Protein AF-A0A7X4CE16-F1 (afdb_monomer)

Sequence (111 aa):
MNQFQDYTKAFSNMAMNDTYQKTAANMEKAVSIALNAASEVVDINDRWAKDTLARAKGVAEERPSPENMVRTMQDYASSSWEASAQYLASYTEVARKAQMDAVELAIGTAK

Secondary structure (DSSP, 8-state):
--HHHHHHHHHHHHHT-HHHHHHHHHHHHHHHHHHHHHHHHHHHHHHHHHHHHHHHHHHHHS---HHHHHHHHHHHHHHHHHHHHHHHHHHHHHHHHHHHHHHHHHHHHT-

pLDDT: mean 86.52, std 9.12, range [54.34, 97.88]

Radius of gyration: 26.69 Å; Cα contacts (8 Å, |Δi|>4): 32; c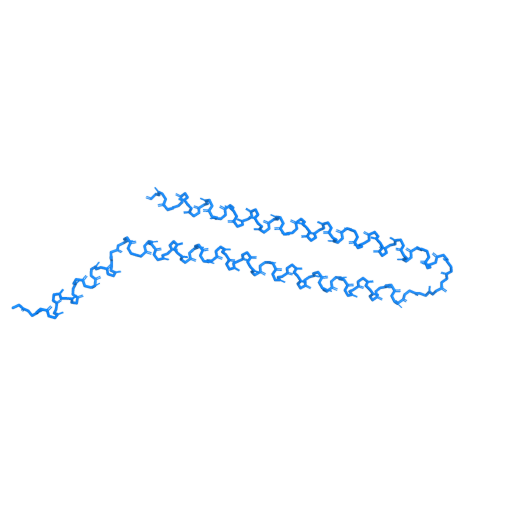hains: 1; bounding box: 48×22×88 Å

Structure (mmCIF, N/CA/C/O backbone):
data_AF-A0A7X4CE16-F1
#
_entry.id   AF-A0A7X4CE16-F1
#
loop_
_atom_site.group_PDB
_atom_site.id
_atom_site.type_symbol
_atom_site.label_atom_id
_atom_site.label_alt_id
_atom_site.label_comp_id
_atom_site.label_asym_id
_atom_site.label_entity_id
_atom_site.label_seq_id
_atom_site.pdbx_PDB_ins_code
_atom_site.Cartn_x
_atom_site.Cartn_y
_atom_site.Cartn_z
_atom_site.occupancy
_atom_site.B_iso_or_equiv
_atom_site.auth_seq_id
_atom_site.auth_comp_id
_atom_site.auth_asym_id
_atom_site.auth_atom_id
_atom_site.pdbx_PDB_model_num
ATOM 1 N N . MET A 1 1 ? 17.996 -12.475 -54.412 1.00 54.34 1 MET A N 1
ATOM 2 C CA . MET A 1 1 ? 18.014 -12.216 -52.957 1.00 54.34 1 MET A CA 1
ATOM 3 C C . MET A 1 1 ? 16.574 -12.140 -52.492 1.00 54.34 1 MET A C 1
ATOM 5 O O . MET A 1 1 ? 15.780 -11.452 -53.123 1.00 54.34 1 MET A O 1
ATOM 9 N N . ASN A 1 2 ? 16.212 -12.976 -51.523 1.00 71.62 2 ASN A N 1
ATOM 10 C CA . ASN A 1 2 ? 14.828 -13.269 -51.170 1.00 71.62 2 ASN A CA 1
ATOM 11 C C . ASN A 1 2 ? 14.372 -12.250 -50.117 1.00 71.62 2 ASN A C 1
ATOM 13 O O . ASN A 1 2 ? 14.592 -12.465 -48.930 1.00 71.62 2 ASN A O 1
ATOM 17 N N . GLN A 1 3 ? 13.806 -11.121 -50.555 1.00 74.62 3 GLN A N 1
ATOM 18 C CA . GLN A 1 3 ? 13.527 -9.951 -49.705 1.00 74.62 3 GLN A CA 1
ATOM 19 C C . GLN A 1 3 ? 12.779 -10.291 -48.405 1.00 74.62 3 GLN A C 1
ATOM 21 O O . GLN A 1 3 ? 13.038 -9.690 -47.370 1.00 74.62 3 GLN A O 1
ATOM 26 N N . PHE A 1 4 ? 11.916 -11.309 -48.416 1.00 79.38 4 PHE A N 1
ATOM 27 C CA . PHE A 1 4 ? 11.239 -11.813 -47.219 1.00 79.38 4 PHE A CA 1
ATOM 28 C C . PHE A 1 4 ? 12.208 -12.319 -46.130 1.00 79.38 4 PHE A C 1
ATOM 30 O O . PHE A 1 4 ? 12.021 -12.039 -44.947 1.00 79.38 4 PHE A O 1
ATOM 37 N N . GLN A 1 5 ? 13.282 -13.022 -46.508 1.00 81.50 5 GLN A N 1
ATOM 38 C CA . GLN A 1 5 ? 14.320 -13.454 -45.565 1.00 81.50 5 GLN A CA 1
ATOM 39 C C . GLN A 1 5 ? 15.127 -12.271 -45.015 1.00 81.50 5 GLN A C 1
ATOM 41 O O . GLN A 1 5 ? 15.499 -12.300 -43.842 1.00 81.50 5 GLN A O 1
ATOM 46 N N . ASP A 1 6 ? 15.355 -11.229 -45.818 1.00 83.38 6 ASP A N 1
ATOM 47 C CA . ASP A 1 6 ? 16.035 -10.010 -45.366 1.00 83.38 6 ASP A CA 1
ATOM 48 C C . ASP A 1 6 ? 15.168 -9.225 -44.371 1.00 83.38 6 ASP A C 1
ATOM 50 O O . ASP A 1 6 ? 15.666 -8.822 -43.320 1.00 83.38 6 ASP A O 1
ATOM 54 N N . TYR A 1 7 ? 13.857 -9.110 -44.619 1.00 80.69 7 TYR A N 1
ATOM 55 C CA . TYR A 1 7 ? 12.912 -8.531 -43.657 1.00 80.69 7 TYR A CA 1
ATOM 56 C C . TYR A 1 7 ? 12.849 -9.331 -42.353 1.00 80.69 7 TYR A C 1
ATOM 58 O O . TYR A 1 7 ? 12.857 -8.745 -41.273 1.00 80.69 7 TYR A O 1
ATOM 66 N N . THR A 1 8 ? 12.847 -10.663 -42.431 1.00 82.69 8 THR A N 1
ATOM 67 C CA . THR A 1 8 ? 12.791 -11.518 -41.235 1.00 82.69 8 THR A CA 1
ATOM 68 C C . THR A 1 8 ? 14.080 -11.411 -40.413 1.00 82.69 8 THR A C 1
ATOM 70 O O . THR A 1 8 ? 14.026 -11.338 -39.188 1.00 82.69 8 THR A O 1
ATOM 73 N N . LYS A 1 9 ? 15.250 -11.328 -41.063 1.00 83.75 9 LYS A N 1
ATOM 74 C CA . LYS A 1 9 ? 16.533 -11.072 -40.387 1.00 83.75 9 LYS A CA 1
ATOM 75 C C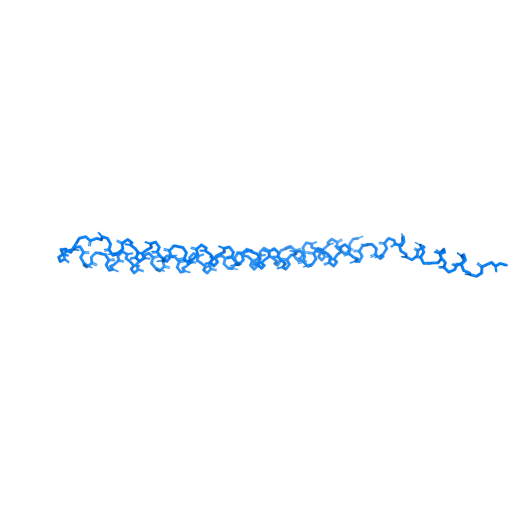 . LYS A 1 9 ? 16.600 -9.678 -39.773 1.00 83.75 9 LYS A C 1
ATOM 77 O O . LYS A 1 9 ? 17.050 -9.550 -38.641 1.00 83.75 9 LYS A O 1
ATOM 82 N N . ALA A 1 10 ? 16.141 -8.650 -40.484 1.00 80.88 10 ALA A N 1
ATOM 83 C CA . ALA A 1 10 ? 16.085 -7.291 -39.954 1.00 80.88 10 ALA A CA 1
ATOM 84 C C . ALA A 1 10 ? 15.180 -7.216 -38.715 1.00 80.88 10 ALA A C 1
ATOM 86 O O . ALA A 1 10 ? 15.576 -6.653 -37.698 1.00 80.88 10 ALA A O 1
ATOM 87 N N . PHE A 1 11 ? 14.015 -7.866 -38.768 1.00 78.00 11 PHE A N 1
ATOM 88 C CA . PHE A 1 11 ? 13.091 -7.950 -37.642 1.00 78.00 11 PHE A CA 1
ATOM 89 C C . PHE A 1 11 ? 13.679 -8.747 -36.469 1.00 78.00 11 PHE A C 1
ATOM 91 O O . PHE A 1 11 ? 13.614 -8.302 -35.328 1.00 78.00 11 PHE A O 1
ATOM 98 N N . SER A 1 12 ? 14.325 -9.886 -36.738 1.00 75.62 12 SER A N 1
ATOM 99 C CA . SER A 1 12 ? 15.011 -10.686 -35.715 1.00 75.62 12 SER A CA 1
ATOM 100 C C . SER A 1 12 ? 16.151 -9.913 -35.051 1.00 75.62 12 SER A C 1
ATOM 102 O O . SER A 1 12 ? 16.283 -9.956 -33.835 1.00 75.62 12 SER A O 1
ATOM 104 N N . ASN A 1 13 ? 16.957 -9.175 -35.814 1.00 78.31 13 ASN A N 1
ATOM 105 C CA . ASN A 1 13 ? 18.048 -8.362 -35.273 1.00 78.31 13 ASN A CA 1
ATOM 106 C C . ASN A 1 13 ? 17.524 -7.188 -34.443 1.00 78.31 13 ASN A C 1
ATOM 108 O O . ASN A 1 13 ? 18.103 -6.858 -33.415 1.00 78.31 13 ASN A O 1
ATOM 112 N N . MET A 1 14 ? 16.417 -6.577 -34.866 1.00 73.00 14 MET A N 1
ATOM 113 C CA . MET A 1 14 ? 15.735 -5.530 -34.109 1.00 73.00 14 MET A CA 1
ATOM 114 C C . MET A 1 14 ? 15.163 -6.078 -32.793 1.00 73.00 14 MET A C 1
ATOM 116 O O . MET A 1 14 ? 15.349 -5.464 -31.749 1.00 73.00 14 MET A O 1
ATOM 120 N N . ALA A 1 15 ? 14.545 -7.261 -32.817 1.00 67.69 15 ALA A N 1
ATOM 121 C CA . ALA A 1 15 ? 14.016 -7.931 -31.627 1.00 67.69 15 ALA A CA 1
ATOM 122 C C . ALA A 1 15 ? 15.113 -8.459 -30.678 1.00 67.69 15 ALA A C 1
ATOM 124 O O . ALA A 1 15 ? 14.911 -8.514 -29.466 1.00 67.69 15 ALA A O 1
ATOM 125 N N . MET A 1 16 ? 16.280 -8.835 -31.212 1.00 69.06 16 MET A N 1
ATOM 126 C CA . MET A 1 16 ? 17.452 -9.256 -30.432 1.00 69.06 16 MET A CA 1
ATOM 127 C C . MET A 1 16 ? 18.378 -8.098 -30.047 1.00 69.06 16 MET A C 1
ATOM 129 O O . MET A 1 16 ? 19.388 -8.323 -29.383 1.00 69.06 16 MET A O 1
ATOM 133 N N . ASN A 1 17 ? 18.066 -6.865 -30.448 1.00 77.38 17 ASN A N 1
ATOM 134 C CA . ASN A 1 17 ? 18.871 -5.717 -30.068 1.00 77.38 17 ASN A CA 1
ATOM 135 C C . ASN A 1 17 ? 18.692 -5.447 -28.565 1.00 77.38 17 ASN A C 1
ATOM 137 O O . ASN A 1 17 ? 17.589 -5.165 -28.093 1.00 77.38 17 ASN A O 1
ATOM 141 N N . ASP A 1 18 ? 19.804 -5.509 -27.836 1.00 76.44 18 ASP A N 1
ATOM 142 C CA . ASP A 1 18 ? 19.918 -5.333 -26.382 1.00 76.44 18 ASP A CA 1
ATOM 143 C C . ASP A 1 18 ? 19.216 -4.055 -25.885 1.00 76.44 18 ASP A C 1
ATOM 145 O O . ASP A 1 18 ? 18.614 -4.033 -24.813 1.00 76.44 18 ASP A O 1
ATOM 149 N N . THR A 1 19 ? 19.185 -3.003 -26.711 1.00 75.25 19 THR A N 1
ATOM 150 C CA . THR A 1 19 ? 18.450 -1.766 -26.416 1.00 75.25 19 THR A CA 1
ATOM 151 C C . THR A 1 19 ? 16.941 -1.988 -26.273 1.00 75.25 19 THR A C 1
ATOM 153 O O . THR A 1 19 ? 16.356 -1.492 -25.315 1.00 75.25 19 THR A O 1
ATOM 156 N N . TYR A 1 20 ? 16.302 -2.749 -27.174 1.00 77.25 20 TYR A N 1
ATOM 157 C CA . TYR A 1 20 ? 14.856 -3.003 -27.099 1.00 77.25 20 TYR A CA 1
ATOM 158 C C . TYR A 1 20 ? 14.498 -3.839 -25.870 1.00 77.25 20 TYR A C 1
ATOM 160 O O . TYR A 1 20 ? 13.530 -3.523 -25.179 1.00 77.25 20 TYR A O 1
ATOM 168 N N . GLN A 1 21 ? 15.298 -4.863 -25.557 1.00 81.19 21 GLN A N 1
ATOM 169 C CA . GLN A 1 21 ? 15.071 -5.700 -24.377 1.00 81.19 21 GLN A CA 1
ATOM 170 C C . GLN A 1 21 ? 15.265 -4.918 -23.072 1.00 81.19 21 GLN A C 1
ATOM 172 O O . GLN A 1 21 ? 14.433 -5.020 -22.173 1.00 81.19 21 GLN A O 1
ATOM 177 N N . LYS A 1 22 ? 16.300 -4.073 -22.980 1.00 84.81 22 LYS A N 1
ATOM 178 C CA . LYS A 1 22 ? 16.511 -3.185 -21.825 1.00 84.81 22 LYS A CA 1
ATOM 179 C C . LYS A 1 22 ? 15.371 -2.188 -21.642 1.00 84.81 22 LYS A C 1
ATOM 181 O O . LYS A 1 22 ? 14.896 -2.007 -20.524 1.00 84.81 22 LYS A O 1
ATOM 186 N N . THR A 1 23 ? 14.898 -1.564 -22.723 1.00 84.25 23 THR A N 1
ATOM 187 C CA . THR A 1 23 ? 13.751 -0.648 -22.657 1.00 84.25 23 THR A CA 1
ATOM 188 C C . THR A 1 23 ? 12.492 -1.364 -22.170 1.00 84.25 23 THR A C 1
ATOM 190 O O . THR A 1 23 ? 11.828 -0.851 -21.271 1.00 84.25 23 THR A O 1
ATOM 193 N N . ALA A 1 24 ? 12.194 -2.554 -22.700 1.00 86.31 24 ALA A N 1
ATOM 194 C CA . ALA A 1 24 ? 11.054 -3.355 -22.258 1.00 86.31 24 ALA A CA 1
ATOM 195 C C . ALA A 1 24 ? 11.165 -3.733 -20.770 1.00 86.31 24 ALA A C 1
ATOM 197 O O . ALA A 1 24 ? 10.240 -3.476 -20.004 1.00 86.31 24 ALA A O 1
ATOM 198 N N . ALA A 1 25 ? 12.327 -4.225 -20.330 1.00 88.31 25 ALA A N 1
ATOM 199 C CA . ALA A 1 25 ? 12.564 -4.584 -18.932 1.00 88.31 25 ALA A CA 1
ATOM 200 C C . ALA A 1 25 ? 12.438 -3.382 -17.975 1.00 88.31 25 ALA A C 1
ATOM 202 O O . ALA A 1 25 ? 1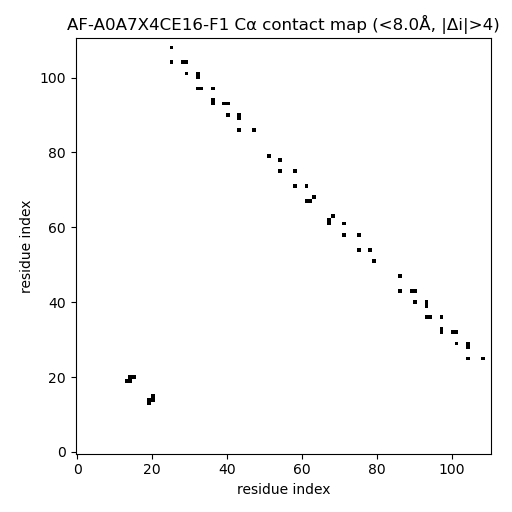1.943 -3.517 -16.857 1.00 88.31 25 ALA A O 1
ATOM 203 N N . ASN A 1 26 ? 12.860 -2.185 -18.392 1.00 89.56 26 ASN A N 1
ATOM 204 C CA . ASN A 1 26 ? 12.709 -0.974 -17.583 1.00 89.56 26 ASN A CA 1
ATOM 205 C C . ASN A 1 26 ? 11.245 -0.526 -17.484 1.00 89.56 26 ASN A C 1
ATOM 207 O O . ASN A 1 26 ? 10.817 -0.090 -16.414 1.00 89.56 26 ASN A O 1
ATOM 211 N N . MET A 1 27 ? 10.465 -0.672 -18.561 1.00 89.62 27 MET A N 1
ATOM 212 C CA . MET A 1 27 ? 9.017 -0.442 -18.526 1.00 89.62 27 MET A CA 1
ATOM 213 C C . MET A 1 27 ? 8.317 -1.438 -17.598 1.00 89.62 27 MET A C 1
ATOM 215 O O . MET A 1 27 ? 7.507 -1.022 -16.773 1.00 89.62 27 MET A O 1
ATOM 219 N N . GLU A 1 28 ? 8.665 -2.725 -17.673 1.00 93.19 28 GLU A N 1
ATOM 220 C CA . GLU A 1 28 ? 8.136 -3.754 -16.767 1.00 93.19 28 GLU A CA 1
ATOM 221 C C . GLU A 1 28 ? 8.429 -3.420 -15.301 1.00 93.19 28 GLU A C 1
ATOM 223 O O . GLU A 1 28 ? 7.530 -3.482 -14.463 1.00 93.19 28 GLU A O 1
ATOM 228 N N . LYS A 1 29 ? 9.655 -2.984 -14.983 1.00 94.56 29 LYS A N 1
ATOM 229 C CA . LYS A 1 29 ? 10.020 -2.553 -13.624 1.00 94.56 29 LYS A CA 1
ATOM 230 C C . LYS A 1 29 ? 9.228 -1.330 -13.167 1.00 94.56 29 LYS A C 1
ATOM 232 O O . LYS A 1 29 ? 8.715 -1.335 -12.052 1.00 94.56 29 LYS A O 1
ATOM 237 N N . ALA A 1 30 ? 9.086 -0.308 -14.011 1.00 93.06 30 ALA A N 1
ATOM 238 C CA . ALA A 1 30 ? 8.302 0.883 -13.678 1.00 93.06 30 ALA A CA 1
ATOM 239 C C . ALA A 1 30 ? 6.831 0.537 -13.391 1.00 93.06 30 ALA A C 1
ATOM 241 O O . ALA A 1 30 ? 6.258 1.003 -12.405 1.00 93.06 30 ALA A O 1
ATOM 242 N N . VAL A 1 31 ? 6.235 -0.329 -14.217 1.00 96.25 31 VAL A N 1
ATOM 243 C CA . VAL A 1 31 ? 4.873 -0.838 -14.007 1.00 96.25 31 VAL A CA 1
ATOM 244 C C . VAL A 1 31 ? 4.795 -1.663 -12.723 1.00 96.25 31 VAL A C 1
ATOM 246 O O . VAL A 1 31 ? 3.856 -1.487 -11.951 1.00 96.25 31 VAL A O 1
ATOM 249 N N . SER A 1 32 ? 5.788 -2.510 -12.443 1.00 96.62 32 SER A N 1
ATOM 250 C CA . SER A 1 32 ? 5.826 -3.305 -11.214 1.00 96.62 32 SER A CA 1
ATOM 251 C C . SER A 1 32 ? 5.862 -2.435 -9.959 1.00 96.62 32 SER A C 1
ATOM 253 O O . SER A 1 32 ? 5.152 -2.749 -9.011 1.00 96.62 32 SER A O 1
ATOM 255 N N . ILE A 1 33 ? 6.633 -1.343 -9.944 1.00 96.81 33 ILE A N 1
ATOM 256 C CA . ILE A 1 33 ? 6.674 -0.405 -8.809 1.00 96.81 33 ILE A CA 1
ATOM 257 C C . ILE A 1 33 ? 5.275 0.167 -8.548 1.00 96.81 33 ILE A C 1
ATOM 259 O O . ILE A 1 33 ? 4.797 0.154 -7.413 1.00 96.81 33 ILE A O 1
ATOM 263 N N . ALA A 1 34 ? 4.589 0.613 -9.604 1.00 95.06 34 ALA A N 1
ATOM 264 C CA . ALA A 1 34 ? 3.240 1.159 -9.492 1.00 95.06 34 ALA A CA 1
ATOM 265 C C . ALA A 1 34 ? 2.216 0.110 -9.019 1.00 95.06 34 ALA A C 1
ATOM 267 O O . ALA A 1 34 ? 1.399 0.400 -8.145 1.00 95.06 34 ALA A O 1
ATOM 268 N N . LEU A 1 35 ? 2.271 -1.111 -9.565 1.00 97.88 35 LEU A N 1
ATOM 269 C CA . LEU A 1 35 ? 1.371 -2.203 -9.181 1.00 97.88 35 LEU A CA 1
ATOM 270 C C . LEU A 1 35 ? 1.597 -2.657 -7.737 1.00 97.88 35 LEU A C 1
ATOM 272 O O . LEU A 1 35 ? 0.626 -2.880 -7.019 1.00 97.88 35 LEU A O 1
ATOM 276 N N . ASN A 1 36 ? 2.852 -2.743 -7.293 1.00 96.69 36 ASN A N 1
ATOM 277 C CA . ASN A 1 36 ? 3.180 -3.108 -5.917 1.00 96.69 36 ASN A C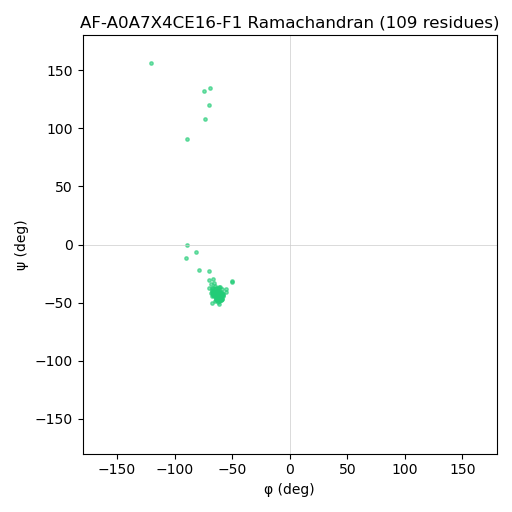A 1
ATOM 278 C C . ASN A 1 36 ? 2.653 -2.055 -4.936 1.00 96.69 36 ASN A C 1
ATOM 280 O O . ASN A 1 36 ? 1.961 -2.405 -3.984 1.00 96.69 36 ASN A O 1
ATOM 284 N N . ALA A 1 37 ? 2.885 -0.767 -5.214 1.00 97.31 37 ALA A N 1
ATOM 285 C CA . ALA A 1 37 ? 2.353 0.320 -4.394 1.00 97.31 37 ALA A CA 1
ATOM 286 C C . ALA A 1 37 ? 0.815 0.289 -4.324 1.00 97.31 37 ALA A C 1
ATOM 288 O O . ALA A 1 37 ? 0.233 0.446 -3.251 1.00 97.31 37 ALA A O 1
ATOM 289 N N . ALA A 1 38 ? 0.145 0.040 -5.454 1.00 96.50 38 ALA A N 1
ATOM 290 C CA . ALA A 1 38 ? -1.308 -0.093 -5.491 1.00 96.50 38 ALA A CA 1
ATOM 291 C C . ALA A 1 38 ? -1.805 -1.301 -4.677 1.00 96.50 38 ALA A C 1
ATOM 293 O O . ALA A 1 38 ? -2.780 -1.173 -3.936 1.00 96.50 38 ALA A O 1
ATOM 294 N N . SER A 1 39 ? -1.129 -2.450 -4.775 1.00 96.88 39 SER A N 1
ATOM 295 C CA . SER A 1 39 ? -1.458 -3.646 -3.991 1.00 96.88 39 SER A CA 1
ATOM 296 C C . SER A 1 39 ? -1.311 -3.391 -2.489 1.00 96.88 39 SER A C 1
ATOM 298 O O . SER A 1 39 ? -2.215 -3.717 -1.725 1.00 96.88 39 SER A O 1
ATOM 300 N N . GLU A 1 40 ? -0.226 -2.742 -2.061 1.00 96.56 40 GLU A N 1
ATOM 301 C CA . GLU A 1 40 ? -0.010 -2.412 -0.647 1.00 96.56 40 GLU A CA 1
ATOM 302 C C . GLU A 1 40 ? -1.094 -1.459 -0.107 1.00 96.56 40 GLU A C 1
ATOM 304 O O . GLU A 1 40 ? -1.561 -1.629 1.021 1.00 96.56 40 GLU A O 1
ATOM 309 N N . VAL A 1 41 ? -1.567 -0.496 -0.911 1.00 95.00 41 VAL A N 1
ATOM 310 C CA . VAL A 1 41 ? -2.706 0.373 -0.546 1.00 95.00 41 VAL A CA 1
ATOM 311 C C . VAL A 1 41 ? -3.999 -0.427 -0.361 1.00 95.00 41 VAL A C 1
ATOM 313 O O . VAL A 1 41 ? -4.760 -0.159 0.572 1.00 95.00 41 VAL A O 1
ATOM 316 N N . VAL A 1 42 ? -4.258 -1.419 -1.217 1.00 97.06 42 VAL A N 1
ATOM 317 C CA . VAL A 1 42 ? -5.421 -2.309 -1.067 1.00 97.06 42 VAL A CA 1
ATOM 318 C C . VAL A 1 42 ? -5.337 -3.088 0.248 1.00 97.06 42 VAL A C 1
ATOM 320 O O . VAL A 1 42 ? -6.312 -3.105 1.002 1.00 97.06 42 VAL A O 1
ATOM 323 N N . ASP A 1 43 ? -4.168 -3.637 0.578 1.00 95.81 43 ASP A N 1
ATOM 324 C CA . ASP A 1 43 ? -3.949 -4.371 1.831 1.00 95.81 43 ASP A CA 1
ATOM 325 C C . ASP A 1 43 ? -4.088 -3.471 3.073 1.00 95.81 43 ASP A C 1
ATOM 327 O O . ASP A 1 43 ? -4.591 -3.894 4.118 1.00 95.81 43 ASP A O 1
ATOM 331 N N . ILE A 1 44 ? -3.658 -2.206 2.987 1.00 95.19 44 ILE A N 1
ATOM 332 C CA . ILE A 1 44 ? -3.876 -1.207 4.046 1.00 95.19 44 ILE A CA 1
ATOM 333 C C . ILE A 1 44 ? -5.375 -0.969 4.262 1.00 95.19 44 ILE A C 1
ATOM 335 O O . ILE A 1 44 ? -5.827 -0.967 5.409 1.00 95.19 44 ILE A O 1
ATOM 339 N N . ASN A 1 45 ? -6.152 -0.810 3.189 1.00 94.44 45 ASN A N 1
ATOM 340 C CA . ASN A 1 45 ? -7.593 -0.572 3.282 1.00 94.44 45 ASN A CA 1
ATOM 341 C C . ASN A 1 45 ? -8.355 -1.768 3.859 1.00 94.44 45 ASN A C 1
ATOM 343 O O . ASN A 1 45 ? -9.234 -1.580 4.700 1.00 94.44 45 ASN A O 1
ATOM 347 N N . ASP A 1 46 ? -8.004 -2.988 3.451 1.00 96.12 46 ASP A N 1
ATOM 348 C CA . ASP A 1 46 ? -8.605 -4.207 3.996 1.00 96.12 46 ASP A CA 1
ATOM 349 C C . ASP A 1 46 ? -8.341 -4.339 5.505 1.00 96.12 46 ASP A C 1
ATOM 351 O O . ASP A 1 46 ? -9.271 -4.563 6.287 1.00 96.12 46 ASP A O 1
ATOM 355 N N . ARG A 1 47 ? -7.095 -4.103 5.942 1.00 93.06 47 ARG A N 1
ATOM 356 C CA . ARG A 1 47 ? -6.756 -4.065 7.375 1.00 93.06 47 ARG A CA 1
ATOM 357 C C . ARG A 1 47 ? -7.541 -2.988 8.112 1.00 93.06 47 ARG A C 1
ATOM 359 O O . ARG A 1 47 ? -8.114 -3.271 9.161 1.00 93.06 47 ARG A O 1
ATOM 366 N N . TRP A 1 48 ? -7.639 -1.784 7.548 1.00 92.31 48 TRP A N 1
ATOM 367 C CA . TRP A 1 48 ? -8.395 -0.703 8.176 1.00 92.31 48 TRP A CA 1
ATOM 368 C C . TRP A 1 48 ? -9.864 -1.032 8.393 1.00 92.31 48 TRP A C 1
ATOM 370 O O . TRP A 1 48 ? -10.404 -0.809 9.484 1.00 92.31 48 TRP A O 1
ATOM 380 N N . ALA A 1 49 ? -10.504 -1.583 7.366 1.00 94.06 49 ALA A N 1
ATOM 381 C CA . ALA A 1 49 ? -11.894 -1.990 7.439 1.00 94.06 49 ALA A CA 1
ATOM 382 C C . ALA A 1 49 ? -12.096 -3.045 8.536 1.00 94.06 49 ALA A C 1
ATOM 384 O O . ALA A 1 49 ? -12.977 -2.894 9.386 1.00 94.06 49 ALA A O 1
ATOM 385 N N . LYS A 1 50 ? -11.240 -4.075 8.566 1.00 94.00 50 LYS A N 1
ATOM 386 C CA . LYS A 1 50 ? -11.296 -5.152 9.566 1.00 94.00 50 LYS A CA 1
ATOM 387 C C . LYS A 1 50 ? -11.100 -4.636 10.987 1.00 94.00 50 LYS A C 1
ATOM 389 O O . LYS A 1 50 ? -11.919 -4.938 11.854 1.00 94.00 50 LYS A O 1
ATOM 394 N N . ASP A 1 51 ? -10.079 -3.820 11.220 1.00 90.88 51 ASP A N 1
ATOM 395 C CA . ASP A 1 51 ? -9.791 -3.274 12.548 1.00 90.88 51 ASP A CA 1
ATOM 396 C C . ASP A 1 51 ? -10.914 -2.358 13.047 1.00 90.88 51 ASP A C 1
ATOM 398 O O . ASP A 1 51 ? -11.260 -2.359 14.228 1.00 90.88 51 ASP A O 1
ATOM 402 N N . THR A 1 52 ? -11.516 -1.575 12.148 1.00 90.44 52 THR A N 1
ATOM 403 C CA . THR A 1 52 ? -12.636 -0.688 12.486 1.00 90.44 52 THR A CA 1
ATOM 404 C C . THR A 1 52 ? -13.872 -1.484 12.892 1.00 90.44 52 THR A C 1
ATOM 406 O O . THR A 1 52 ? -14.488 -1.179 13.915 1.00 90.44 52 THR A O 1
ATOM 409 N N . LEU A 1 53 ? -14.200 -2.547 12.152 1.00 91.56 53 LEU A N 1
ATOM 410 C CA . LEU A 1 53 ? -15.282 -3.464 12.515 1.00 91.56 53 LEU A CA 1
ATOM 411 C C . LEU A 1 53 ? -15.006 -4.168 13.850 1.00 91.56 53 LEU A C 1
ATOM 413 O O . LEU A 1 53 ? -15.913 -4.296 14.671 1.00 91.56 53 LEU A O 1
ATOM 417 N N . ALA A 1 54 ? -13.761 -4.585 14.095 1.00 88.69 54 ALA A N 1
ATOM 418 C CA . ALA A 1 54 ? -13.363 -5.211 15.352 1.00 88.69 54 ALA A CA 1
ATOM 419 C C . ALA A 1 54 ? -13.521 -4.257 16.549 1.00 88.69 54 ALA A C 1
ATOM 421 O O . ALA A 1 54 ? -14.102 -4.648 17.562 1.00 88.69 54 ALA A O 1
ATOM 422 N N . ARG A 1 55 ? -13.090 -2.992 16.418 1.00 86.62 55 ARG A N 1
ATOM 423 C CA . ARG A 1 55 ? -13.289 -1.951 17.446 1.00 86.62 55 ARG A CA 1
ATOM 424 C C . ARG A 1 55 ? -14.770 -1.714 17.740 1.00 86.62 55 ARG A C 1
ATOM 426 O O . ARG A 1 55 ? -15.168 -1.712 18.901 1.00 86.62 55 ARG A O 1
ATOM 433 N N . ALA A 1 56 ? -15.592 -1.569 16.700 1.00 85.75 56 ALA A N 1
ATOM 434 C CA . ALA A 1 56 ? -17.034 -1.374 16.854 1.00 85.75 56 ALA A CA 1
ATOM 435 C C . ALA A 1 56 ? -17.710 -2.568 17.551 1.00 85.75 56 ALA A C 1
ATOM 437 O O . ALA A 1 56 ? -18.568 -2.382 18.414 1.00 85.75 56 ALA A O 1
ATOM 438 N N . LYS A 1 57 ? -17.295 -3.795 17.215 1.00 86.12 57 LYS A N 1
ATOM 439 C CA . LYS A 1 57 ? -17.785 -5.012 17.868 1.00 86.12 57 LYS A CA 1
ATOM 440 C C . LYS A 1 57 ? -17.406 -5.059 19.352 1.00 86.12 57 LYS A C 1
ATOM 442 O O . LYS A 1 57 ? -18.265 -5.372 20.167 1.00 86.12 57 LYS A O 1
ATOM 447 N N . GLY A 1 58 ? -16.168 -4.700 19.703 1.00 81.75 58 GLY A N 1
ATOM 448 C CA . GLY A 1 58 ? -15.713 -4.668 21.097 1.00 81.75 58 GLY A CA 1
ATOM 449 C C . GLY A 1 58 ? -16.550 -3.735 21.978 1.00 81.75 58 GLY A C 1
ATOM 450 O O . GLY A 1 58 ? -16.954 -4.124 23.069 1.00 81.75 58 GLY A O 1
ATOM 451 N N . VAL A 1 59 ? -16.901 -2.551 21.464 1.00 79.94 59 VAL A N 1
ATOM 452 C CA . VAL A 1 59 ? -17.800 -1.602 22.150 1.00 79.94 59 VAL A CA 1
ATOM 453 C C . VAL A 1 59 ? -19.201 -2.185 22.353 1.00 79.94 59 VAL A C 1
ATOM 455 O O . VAL A 1 59 ? -19.808 -1.987 23.402 1.00 79.94 59 VAL A O 1
ATOM 458 N N . ALA A 1 60 ? -19.727 -2.910 21.362 1.00 79.62 60 ALA A N 1
ATOM 459 C CA . ALA A 1 60 ? -21.070 -3.487 21.425 1.00 79.62 60 ALA A CA 1
ATOM 460 C C . ALA A 1 60 ? -21.199 -4.656 22.425 1.00 79.62 60 ALA A C 1
ATOM 462 O O . ALA A 1 60 ? -22.307 -4.950 22.873 1.00 79.62 60 ALA A O 1
ATOM 463 N N . GLU A 1 61 ? -20.098 -5.332 22.767 1.00 82.00 61 GLU A N 1
ATOM 464 C CA . GLU A 1 61 ? -20.087 -6.500 23.661 1.00 82.00 61 GLU A CA 1
ATOM 465 C C . GLU A 1 61 ? -19.899 -6.140 25.152 1.00 82.00 61 GLU A C 1
ATOM 467 O O . GLU A 1 61 ? -20.117 -6.989 26.023 1.00 82.00 61 GLU A O 1
ATOM 472 N N . GLU A 1 62 ? -19.537 -4.895 25.488 1.00 78.94 62 GLU A N 1
ATOM 473 C CA . GLU A 1 62 ? -19.321 -4.476 26.879 1.00 78.94 62 GLU A CA 1
ATOM 474 C C . GLU A 1 62 ? -20.634 -4.289 27.665 1.00 78.94 62 GLU A C 1
ATOM 476 O O . GLU A 1 62 ? -21.587 -3.641 27.229 1.00 78.94 62 GLU A O 1
ATOM 481 N N . ARG A 1 63 ? -20.698 -4.856 28.882 1.00 73.44 63 ARG A N 1
ATOM 482 C CA . ARG A 1 63 ? -21.883 -4.745 29.750 1.00 73.44 63 ARG A CA 1
ATOM 483 C C . ARG A 1 63 ? -22.067 -3.310 30.270 1.00 73.44 63 ARG A C 1
ATOM 485 O O . ARG A 1 63 ? -21.109 -2.748 30.813 1.00 73.44 63 ARG A O 1
ATOM 492 N N . PRO A 1 64 ? -23.297 -2.761 30.241 1.00 69.50 64 PRO A N 1
ATOM 493 C CA . PRO A 1 64 ? -23.563 -1.397 30.674 1.00 69.50 64 PRO A CA 1
ATOM 494 C C . PRO A 1 64 ? -23.512 -1.277 32.204 1.00 69.50 64 PRO A C 1
ATOM 496 O O . PRO A 1 64 ? -24.412 -1.713 32.919 1.00 69.50 64 PRO A O 1
ATOM 499 N N . SER A 1 65 ? -22.457 -0.640 32.702 1.00 77.38 65 SER A N 1
ATOM 500 C CA . SER A 1 65 ? -22.454 0.087 33.974 1.00 77.38 65 SER A CA 1
ATOM 501 C C . SER A 1 65 ? -22.091 1.551 33.680 1.00 77.38 65 SER A C 1
ATOM 503 O O . SER A 1 65 ? -21.458 1.811 32.653 1.00 77.38 65 SER A O 1
ATOM 505 N N . PRO A 1 66 ? -22.469 2.527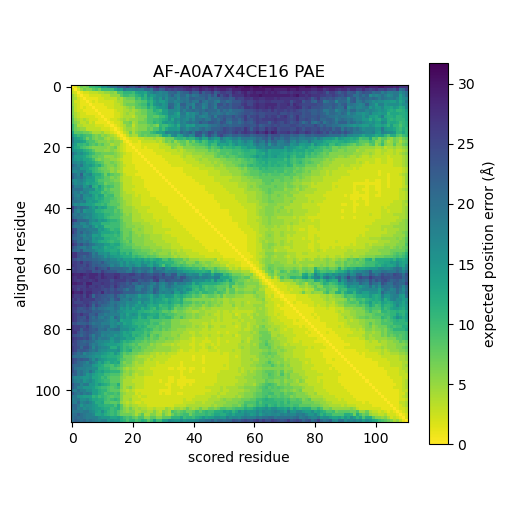 34.527 1.00 75.06 66 PRO A N 1
ATOM 506 C CA . PRO A 1 66 ? -22.102 3.931 34.312 1.00 75.06 66 PRO A CA 1
ATOM 507 C C . PRO A 1 66 ? -20.586 4.150 34.172 1.00 75.06 66 PRO A C 1
ATOM 509 O O . PRO A 1 66 ? -20.152 4.916 33.317 1.00 75.06 66 PRO A O 1
ATOM 512 N N . GLU A 1 67 ? -19.785 3.427 34.959 1.00 76.88 67 GLU A N 1
ATOM 513 C CA . GLU A 1 67 ? -18.317 3.440 34.880 1.00 76.88 67 GLU A CA 1
ATOM 514 C C . GLU A 1 67 ? -17.799 2.817 33.578 1.00 76.88 67 GLU A C 1
ATOM 516 O O . GLU A 1 67 ? -16.895 3.367 32.949 1.00 76.88 67 GLU A O 1
ATOM 521 N N . ASN A 1 68 ? -18.393 1.701 33.135 1.00 77.81 68 ASN A N 1
ATOM 522 C CA . ASN A 1 68 ? -18.015 1.067 31.874 1.00 77.81 68 ASN A CA 1
ATOM 523 C C . ASN A 1 68 ? -18.345 1.968 30.688 1.00 77.81 68 ASN A C 1
ATOM 525 O O . ASN A 1 68 ? -17.495 2.151 29.838 1.00 77.81 68 ASN A O 1
ATOM 529 N N . MET A 1 69 ? -19.516 2.605 30.649 1.00 75.69 69 MET A N 1
ATOM 530 C CA . MET A 1 69 ? -19.925 3.405 29.491 1.00 75.69 69 MET A CA 1
ATOM 531 C C . MET A 1 69 ? -18.997 4.603 29.221 1.00 75.69 69 MET A C 1
ATOM 533 O O . MET A 1 69 ? -18.674 4.878 28.066 1.00 75.69 69 MET A O 1
ATOM 537 N N . VAL A 1 70 ? -18.534 5.297 30.269 1.00 82.31 70 VAL A N 1
ATOM 538 C CA . VAL A 1 70 ? -17.561 6.400 30.130 1.00 82.31 70 VAL A CA 1
ATOM 539 C C . VAL A 1 70 ? -16.206 5.875 29.647 1.00 82.31 70 VAL A C 1
ATOM 541 O O . VAL A 1 70 ? -15.614 6.452 28.734 1.00 82.31 70 VAL A O 1
ATOM 544 N N . ARG A 1 71 ? -15.749 4.756 30.217 1.00 81.75 71 ARG A N 1
ATOM 545 C CA . ARG A 1 71 ? -14.481 4.111 29.863 1.00 81.75 71 ARG A CA 1
ATOM 546 C C . ARG A 1 71 ? -14.484 3.581 28.428 1.00 81.75 71 ARG A C 1
ATOM 548 O O . ARG A 1 71 ? -13.598 3.938 27.666 1.00 81.75 71 ARG A O 1
ATOM 555 N N . THR A 1 72 ? -15.515 2.842 28.020 1.00 82.62 72 THR A N 1
ATOM 556 C CA . THR A 1 72 ? -15.677 2.313 26.657 1.00 82.62 72 THR A CA 1
ATOM 557 C C . THR A 1 72 ? -15.626 3.425 25.610 1.00 82.62 72 THR A C 1
ATOM 559 O O . THR A 1 72 ? -14.985 3.274 24.574 1.00 82.62 72 THR A O 1
ATOM 562 N N . MET A 1 73 ? -16.258 4.573 25.879 1.00 81.75 73 MET A N 1
ATOM 563 C CA . MET A 1 73 ? -16.207 5.727 24.976 1.00 81.75 73 MET A CA 1
ATOM 564 C C . MET A 1 73 ? -14.798 6.332 24.880 1.00 81.75 73 MET A C 1
ATOM 566 O O . MET A 1 73 ? -14.358 6.678 23.782 1.00 81.75 73 MET A O 1
ATOM 570 N N . GLN A 1 74 ? -14.074 6.445 25.999 1.00 85.50 74 GLN A N 1
ATOM 571 C CA . GLN A 1 74 ? -12.687 6.926 26.014 1.00 85.50 74 GLN A CA 1
ATOM 572 C C . GLN A 1 74 ? -11.719 5.958 25.322 1.00 85.50 74 GLN A C 1
ATOM 574 O O . GLN A 1 74 ? -10.895 6.395 24.514 1.00 85.50 74 GLN A O 1
ATOM 579 N N . ASP A 1 75 ? -11.843 4.659 25.584 1.00 85.06 75 ASP A N 1
ATOM 580 C CA . ASP A 1 75 ? -11.019 3.610 24.978 1.00 85.06 75 ASP A CA 1
ATOM 581 C C . ASP A 1 75 ? -11.283 3.517 23.464 1.00 85.06 75 ASP A C 1
ATOM 583 O O . ASP A 1 75 ? -10.355 3.420 22.654 1.00 85.06 75 ASP A O 1
ATOM 587 N N . TYR A 1 76 ? -12.545 3.643 23.044 1.00 83.69 76 TYR A N 1
ATOM 588 C CA . TYR A 1 76 ? -12.916 3.709 21.631 1.00 83.69 76 TYR A CA 1
ATOM 589 C C . TYR A 1 76 ? -12.344 4.948 20.929 1.00 83.69 76 TYR A C 1
ATOM 591 O O . TYR A 1 76 ? -11.782 4.835 19.837 1.00 83.69 76 TYR A O 1
ATOM 599 N N . ALA A 1 77 ? -12.446 6.132 21.542 1.00 86.19 77 ALA A N 1
ATOM 600 C CA . ALA A 1 77 ? -11.895 7.360 20.971 1.00 86.19 77 ALA A CA 1
ATOM 601 C C . ALA A 1 77 ? -10.365 7.286 20.832 1.00 86.19 77 ALA A C 1
ATOM 603 O O . ALA A 1 77 ? -9.822 7.605 19.772 1.00 86.19 77 ALA A O 1
ATOM 604 N N . SER A 1 78 ? -9.681 6.807 21.874 1.00 87.19 78 SER A N 1
ATOM 605 C CA . SER A 1 78 ? -8.219 6.670 21.897 1.00 87.19 78 SER A CA 1
ATOM 606 C C . SER A 1 78 ? -7.738 5.662 20.852 1.00 87.19 78 SER A C 1
ATOM 608 O O . SER A 1 78 ? -6.871 5.977 20.037 1.00 87.19 78 SER A O 1
ATOM 610 N N . SER A 1 79 ? -8.371 4.487 20.786 1.00 87.62 79 SER A N 1
ATOM 611 C CA . SER A 1 79 ? -8.031 3.462 19.790 1.00 87.62 79 SER A CA 1
ATOM 612 C C . SER A 1 79 ? -8.348 3.891 18.353 1.00 87.62 79 SER A C 1
ATOM 614 O O . SER A 1 79 ? -7.617 3.537 17.429 1.00 87.62 79 SER A O 1
ATOM 616 N N . SER A 1 80 ? -9.399 4.687 18.139 1.00 86.12 80 SER A N 1
ATOM 617 C CA . SER A 1 80 ? -9.712 5.262 16.823 1.00 86.12 80 SER A CA 1
ATOM 618 C C . SER A 1 80 ? -8.653 6.274 16.375 1.00 86.12 80 SER A C 1
ATOM 620 O O . SER A 1 80 ? -8.297 6.318 15.193 1.00 86.12 80 SER A O 1
ATOM 622 N N . TRP A 1 81 ? -8.125 7.067 17.311 1.00 88.44 81 TRP A N 1
ATOM 623 C CA . TRP A 1 81 ? -7.054 8.026 17.046 1.00 88.44 81 TRP A CA 1
ATOM 624 C C . TRP A 1 81 ? -5.734 7.335 16.692 1.00 88.44 81 TRP A C 1
ATOM 626 O O . TRP A 1 81 ? -5.138 7.637 15.656 1.00 88.44 81 TRP A O 1
ATOM 636 N N . GLU A 1 82 ? -5.303 6.366 17.503 1.00 87.69 82 GLU A N 1
ATOM 637 C CA . GLU A 1 82 ? -4.085 5.588 17.244 1.00 87.69 82 GLU A CA 1
ATOM 638 C C . GLU A 1 82 ? -4.153 4.859 15.904 1.00 87.69 82 GLU A C 1
ATOM 640 O O . GLU A 1 82 ? -3.204 4.907 15.120 1.00 87.69 82 GLU A O 1
ATOM 645 N N . ALA A 1 83 ? -5.296 4.241 15.601 1.00 89.12 83 ALA A N 1
ATOM 646 C CA . ALA A 1 83 ? -5.491 3.559 14.334 1.00 89.12 83 ALA A CA 1
ATOM 647 C C . ALA A 1 83 ? -5.378 4.534 13.153 1.00 89.12 83 ALA A C 1
ATOM 649 O O . ALA A 1 83 ? -4.646 4.268 12.204 1.00 89.12 83 ALA A O 1
ATOM 650 N N . SER A 1 84 ? -6.018 5.705 13.238 1.00 87.75 84 SER A N 1
ATOM 651 C CA . SER A 1 84 ? -5.939 6.744 12.199 1.00 87.75 84 SER A CA 1
ATOM 652 C C . SER A 1 84 ? -4.499 7.198 11.931 1.00 87.75 84 SER A C 1
ATOM 654 O O . SER A 1 84 ? -4.092 7.319 10.773 1.00 87.75 84 SER A O 1
ATOM 656 N N . ALA A 1 85 ? -3.703 7.392 12.988 1.00 90.88 85 ALA A N 1
ATOM 657 C CA . ALA A 1 85 ? -2.288 7.738 12.865 1.00 90.88 85 ALA A CA 1
ATOM 658 C C . ALA A 1 85 ? -1.469 6.615 12.200 1.00 90.88 85 ALA A C 1
ATOM 660 O O . ALA A 1 85 ? -0.637 6.890 11.333 1.00 90.88 85 ALA A O 1
ATOM 661 N N . GLN A 1 86 ? -1.733 5.352 12.550 1.00 89.25 86 GLN A N 1
ATOM 662 C CA . GLN A 1 86 ? -1.076 4.194 11.935 1.00 89.25 86 GLN A CA 1
ATOM 663 C C . GLN A 1 86 ? -1.424 4.043 10.447 1.00 89.25 86 GLN A C 1
ATOM 665 O O . GLN A 1 86 ? -0.535 3.736 9.646 1.00 89.25 86 GLN A O 1
ATOM 670 N N . TYR A 1 87 ? -2.672 4.306 10.039 1.00 92.50 87 TYR A N 1
ATOM 671 C CA . TYR A 1 87 ? -3.028 4.295 8.615 1.00 92.50 87 TYR A CA 1
ATOM 672 C C . TYR A 1 87 ? -2.273 5.376 7.850 1.00 92.50 87 TYR A C 1
ATOM 674 O O . TYR A 1 87 ? -1.657 5.070 6.832 1.00 92.50 87 TYR A O 1
ATOM 682 N N . LEU A 1 88 ? -2.238 6.612 8.357 1.00 91.62 88 LEU A N 1
ATOM 683 C CA . LEU A 1 88 ? -1.491 7.699 7.715 1.00 91.62 88 LEU A CA 1
ATOM 684 C C . LEU A 1 88 ? 0.004 7.367 7.565 1.00 91.62 88 LEU A C 1
ATOM 686 O O . LEU A 1 88 ? 0.591 7.591 6.500 1.00 91.62 88 LEU A O 1
ATOM 690 N N . ALA A 1 89 ? 0.613 6.798 8.608 1.00 94.94 89 ALA A N 1
ATOM 691 C CA . ALA A 1 89 ? 1.997 6.338 8.563 1.00 94.94 89 ALA A CA 1
ATOM 692 C C . AL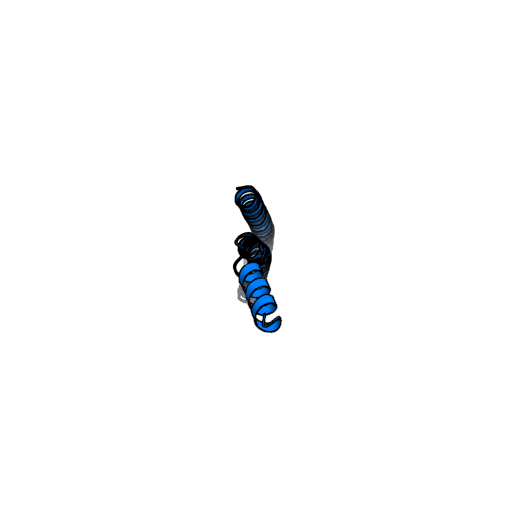A A 1 89 ? 2.203 5.251 7.493 1.00 94.94 89 ALA A C 1
ATOM 694 O O . ALA A 1 89 ? 3.167 5.315 6.731 1.00 94.94 89 ALA A O 1
ATOM 695 N N . SER A 1 90 ? 1.265 4.307 7.376 1.00 95.00 90 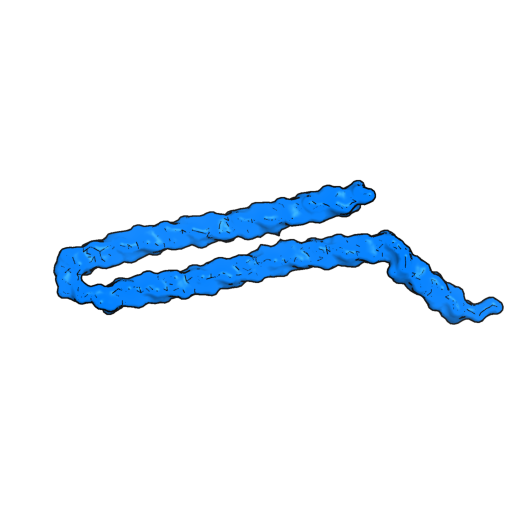SER A N 1
ATOM 696 C CA . SER A 1 90 ? 1.323 3.227 6.384 1.00 95.00 90 SER A CA 1
ATOM 697 C C . SER A 1 90 ? 1.278 3.760 4.948 1.00 95.00 90 SER A C 1
ATOM 699 O O . SER A 1 90 ? 2.097 3.363 4.126 1.00 95.00 90 SER A O 1
ATOM 701 N N . TYR A 1 91 ? 0.390 4.714 4.645 1.00 91.75 91 TYR A N 1
ATOM 702 C CA . TYR A 1 91 ? 0.340 5.363 3.325 1.00 91.75 91 TYR A CA 1
ATOM 703 C C . TYR A 1 91 ? 1.635 6.105 2.981 1.00 91.75 91 TYR A C 1
ATOM 705 O O . TYR A 1 91 ? 2.112 6.054 1.846 1.00 91.75 91 TYR A O 1
ATOM 713 N N . THR A 1 92 ? 2.211 6.789 3.971 1.00 96.44 92 THR A N 1
ATOM 714 C CA . THR A 1 92 ? 3.471 7.522 3.805 1.00 96.44 92 THR A CA 1
ATOM 715 C C . THR A 1 92 ? 4.619 6.567 3.483 1.00 96.44 92 THR A C 1
ATOM 717 O O . THR A 1 92 ? 5.433 6.859 2.607 1.00 96.44 92 THR A O 1
ATOM 720 N N . GLU A 1 93 ? 4.664 5.408 4.138 1.00 96.38 93 GLU A N 1
ATOM 721 C CA . GLU A 1 93 ? 5.691 4.396 3.895 1.00 96.38 93 GLU A CA 1
ATOM 722 C C . GLU A 1 93 ? 5.589 3.787 2.489 1.00 96.38 93 GLU A C 1
ATOM 724 O O . GLU A 1 93 ? 6.609 3.687 1.807 1.00 96.38 93 GLU A O 1
ATOM 729 N N . VAL A 1 94 ? 4.377 3.478 2.004 1.00 97.00 94 VAL A N 1
ATOM 730 C CA . VAL A 1 94 ? 4.168 3.002 0.620 1.00 97.00 94 VAL A CA 1
ATOM 731 C C . VAL A 1 94 ? 4.680 4.028 -0.390 1.00 97.00 94 VAL A C 1
ATOM 733 O O . VAL A 1 94 ? 5.417 3.690 -1.318 1.00 97.00 94 VAL A O 1
ATOM 736 N N . ALA A 1 95 ? 4.333 5.304 -0.198 1.00 94.88 95 ALA A N 1
ATOM 737 C CA . ALA A 1 95 ? 4.788 6.375 -1.077 1.00 94.88 95 ALA A CA 1
ATOM 738 C C . ALA A 1 95 ? 6.319 6.508 -1.062 1.00 94.88 95 ALA A C 1
ATOM 740 O O . ALA A 1 95 ? 6.942 6.618 -2.119 1.00 94.88 95 ALA A O 1
ATOM 741 N N . ARG A 1 96 ? 6.933 6.452 0.125 1.00 97.12 96 ARG A N 1
ATOM 742 C CA . ARG A 1 96 ? 8.389 6.519 0.299 1.00 97.12 96 ARG A CA 1
ATOM 743 C C . ARG A 1 96 ? 9.093 5.344 -0.382 1.00 97.12 96 ARG A C 1
ATOM 745 O O . ARG A 1 96 ? 10.098 5.549 -1.059 1.00 97.12 96 ARG A O 1
ATOM 752 N N . LYS A 1 97 ? 8.560 4.130 -0.232 1.00 96.75 97 LYS A N 1
ATOM 753 C CA . LYS A 1 97 ? 9.074 2.916 -0.876 1.00 96.75 97 LYS A CA 1
ATOM 754 C C . LYS A 1 97 ? 9.005 3.029 -2.398 1.00 96.75 97 LYS A C 1
ATOM 756 O O . LYS A 1 97 ? 10.027 2.888 -3.057 1.00 96.75 97 LYS A O 1
ATOM 761 N N . ALA A 1 98 ? 7.846 3.391 -2.948 1.00 97.00 98 ALA A N 1
ATOM 762 C CA . ALA A 1 98 ? 7.683 3.574 -4.390 1.00 97.00 98 ALA A CA 1
ATOM 763 C C . ALA A 1 98 ? 8.633 4.647 -4.957 1.00 97.00 98 ALA A C 1
ATOM 765 O O . ALA A 1 98 ? 9.191 4.474 -6.040 1.00 97.00 98 ALA A O 1
ATOM 766 N N . GLN A 1 99 ? 8.857 5.742 -4.218 1.00 95.50 99 GLN A N 1
ATOM 767 C CA . GLN A 1 99 ? 9.836 6.771 -4.586 1.00 95.50 99 GLN A CA 1
ATOM 768 C C . GLN A 1 99 ? 11.269 6.228 -4.599 1.00 95.50 99 GLN A C 1
ATOM 770 O O . GLN A 1 99 ? 12.011 6.509 -5.539 1.00 95.50 99 GLN A O 1
ATOM 775 N N . MET A 1 100 ? 11.660 5.448 -3.587 1.00 97.88 100 MET A N 1
ATOM 776 C CA . MET A 1 100 ? 12.977 4.807 -3.546 1.00 97.88 100 MET A CA 1
ATOM 777 C C . MET A 1 100 ? 13.172 3.834 -4.706 1.00 97.88 100 MET A C 1
ATOM 779 O O . MET A 1 100 ? 14.159 3.959 -5.429 1.00 97.88 100 MET A O 1
ATOM 783 N N . ASP A 1 101 ? 12.215 2.937 -4.939 1.00 96.00 101 ASP A N 1
ATOM 784 C CA . ASP A 1 101 ? 12.296 1.952 -6.019 1.00 96.00 101 ASP A CA 1
ATOM 785 C C . ASP A 1 101 ? 12.392 2.650 -7.394 1.00 96.00 101 ASP A C 1
ATOM 787 O O . ASP A 1 101 ? 13.135 2.221 -8.280 1.00 96.00 101 ASP A O 1
ATOM 791 N N . ALA A 1 102 ? 11.694 3.780 -7.573 1.00 95.06 102 ALA A N 1
ATOM 792 C CA . ALA A 1 102 ? 11.783 4.590 -8.788 1.00 95.06 102 ALA A CA 1
ATOM 793 C C . ALA A 1 102 ? 13.162 5.254 -8.963 1.00 95.06 102 ALA A C 1
ATOM 795 O O . ALA A 1 102 ? 13.689 5.295 -10.078 1.00 95.06 102 ALA A O 1
ATOM 796 N N . VAL A 1 103 ? 13.771 5.750 -7.878 1.00 96.12 103 VAL A N 1
ATOM 797 C CA . VAL A 1 103 ? 15.142 6.291 -7.897 1.00 96.12 103 VAL A CA 1
ATOM 798 C C . VAL A 1 103 ? 16.152 5.195 -8.239 1.00 96.12 103 VAL A C 1
ATOM 800 O O . VAL A 1 103 ? 17.029 5.410 -9.078 1.00 96.12 103 VAL A O 1
ATOM 803 N N . GLU A 1 104 ? 16.018 4.010 -7.647 1.00 92.44 104 GLU A N 1
ATOM 804 C CA . GLU A 1 104 ? 16.878 2.863 -7.947 1.00 92.44 104 GLU A 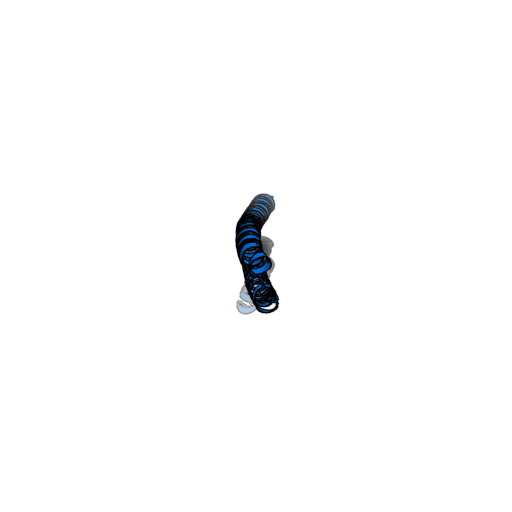CA 1
ATOM 805 C C . GLU A 1 104 ? 16.765 2.437 -9.416 1.00 92.44 104 GLU A C 1
ATOM 807 O O . GLU A 1 104 ? 17.785 2.211 -10.074 1.00 92.44 104 GLU A O 1
ATOM 812 N N . LEU A 1 105 ? 15.548 2.411 -9.971 1.00 92.25 105 LEU A N 1
ATOM 813 C CA . LEU A 1 105 ? 15.322 2.151 -11.393 1.00 92.25 105 LEU A CA 1
ATOM 814 C C . LEU A 1 105 ? 15.999 3.202 -12.285 1.00 92.25 105 LEU A C 1
ATOM 816 O O . LEU A 1 105 ? 16.636 2.843 -13.280 1.00 92.25 105 LEU A O 1
ATOM 820 N N . ALA A 1 106 ? 15.897 4.488 -11.937 1.00 89.44 106 ALA A N 1
ATOM 821 C CA . ALA A 1 106 ? 16.526 5.569 -12.694 1.00 89.44 106 ALA A CA 1
ATOM 822 C C . ALA A 1 106 ? 18.060 5.448 -12.696 1.00 89.44 106 ALA A C 1
ATOM 824 O O . ALA A 1 106 ? 18.687 5.552 -13.751 1.00 89.44 106 ALA A O 1
ATOM 825 N N . ILE A 1 107 ? 18.664 5.148 -11.541 1.00 90.44 107 ILE A N 1
ATOM 826 C CA . ILE A 1 107 ?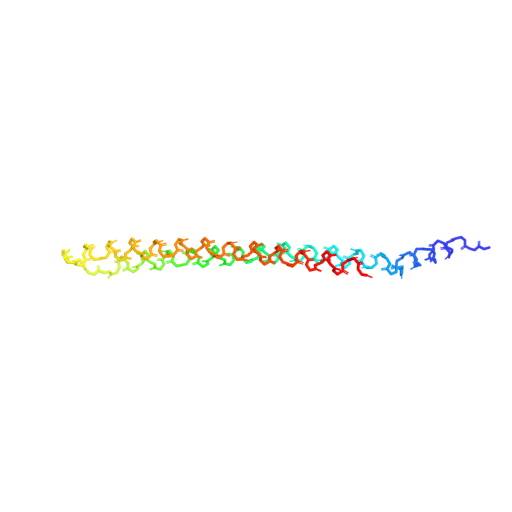 20.112 4.922 -11.418 1.00 90.44 107 ILE A CA 1
ATOM 827 C C . ILE A 1 107 ? 20.539 3.668 -12.194 1.00 90.44 107 ILE A C 1
ATOM 829 O O . ILE A 1 107 ? 21.576 3.676 -12.856 1.00 90.44 107 ILE A O 1
ATOM 833 N N . GLY A 1 108 ? 19.743 2.597 -12.141 1.00 84.50 108 GLY A N 1
ATOM 834 C CA . GLY A 1 108 ? 19.994 1.364 -12.886 1.00 84.50 108 GLY A CA 1
ATOM 835 C C . GLY A 1 108 ? 19.880 1.531 -14.403 1.00 84.50 108 GLY A C 1
ATOM 836 O O . GLY A 1 108 ? 20.578 0.843 -15.136 1.00 84.50 108 GLY A O 1
ATOM 837 N N . THR A 1 109 ? 19.044 2.463 -14.868 1.00 79.31 109 THR A N 1
ATOM 838 C CA . THR A 1 109 ? 18.861 2.779 -16.297 1.00 79.31 109 THR A CA 1
ATOM 839 C C . THR A 1 109 ? 19.981 3.666 -16.855 1.00 79.31 109 THR A C 1
ATOM 841 O O . THR A 1 109 ? 20.198 3.689 -18.063 1.00 79.31 109 THR A O 1
ATOM 844 N N . ALA A 1 110 ? 20.701 4.397 -15.998 1.00 68.81 110 ALA A N 1
ATOM 845 C CA . ALA A 1 110 ? 21.803 5.275 -16.395 1.00 68.81 110 ALA A CA 1
ATOM 846 C C . ALA A 1 110 ? 23.148 4.546 -16.621 1.00 68.81 110 ALA A C 1
ATOM 848 O O . ALA A 1 110 ? 24.114 5.187 -17.038 1.00 68.81 110 ALA A O 1
ATOM 849 N N . LYS A 1 111 ? 23.227 3.242 -16.321 1.00 54.62 111 LYS A N 1
ATOM 850 C CA . LYS A 1 111 ? 24.408 2.382 -16.514 1.00 54.62 111 LYS A CA 1
ATOM 851 C C . LYS A 1 111 ? 24.245 1.486 -17.738 1.00 54.62 111 LYS A C 1
ATOM 853 O O . LYS A 1 111 ? 25.278 1.235 -18.395 1.00 54.62 111 LYS A O 1
#

Solvent-accessible surface area (backbone atoms only — not comparable to full-atom values): 6151 Å² total; per-residue (Å²): 132,64,63,70,60,52,52,51,48,53,51,49,51,55,69,66,31,66,66,55,52,51,52,50,53,51,51,53,50,56,51,48,46,54,51,51,42,52,50,53,52,51,53,51,50,54,51,51,54,52,53,50,53,52,54,54,50,56,62,71,70,58,73,89,43,80,71,46,54,58,47,51,53,51,54,50,53,51,53,52,51,54,49,53,53,52,51,55,52,51,56,51,48,45,53,51,49,42,51,49,56,51,52,52,49,54,59,62,70,74,108

Foldseek 3Di:
DPVVVVVVVVVVCVVPPPVVVLVVVLVVLLVVLVVVLVVLLVVLVVVLVVVLVVLVVVLVPDDDDPVVPVVNVVVSVVVVVVSVVVSVVSNVVSVVSSVVSVVVSVVVSVD

Mean predicted aligned error: 8.98 Å

Nearest PDB structures (foldseek):
  9jz0-assembly1_1  TM=3.423E-01  e=3.507E-01  Escherichia phage T7
  5j0l-assembly1_A  TM=4.853E-01  e=1.306E+00  synthetic construct
  3r84-assembly16_N  TM=4.925E-01  e=9.676E+00  Saccharomyces cerevisiae